Protein AF-A0A0Q4J7N7-F1 (afdb_monomer_lite)

Radius of gyration: 17.7 Å; chains: 1; bounding box: 53×29×52 Å

Structure (mmCIF, N/CA/C/O backbone):
data_AF-A0A0Q4J7N7-F1
#
_entry.id   AF-A0A0Q4J7N7-F1
#
loop_
_atom_site.group_PDB
_atom_site.id
_atom_site.type_symbol
_atom_site.label_atom_id
_atom_site.label_alt_id
_atom_site.label_comp_id
_atom_site.label_asym_id
_atom_site.label_entity_id
_atom_site.label_seq_id
_atom_site.pdbx_PDB_ins_code
_atom_site.Cartn_x
_atom_site.Cartn_y
_atom_site.Cartn_z
_atom_site.occupancy
_atom_site.B_iso_or_equiv
_atom_site.auth_seq_id
_atom_site.auth_comp_id
_atom_site.auth_asym_id
_atom_site.auth_atom_id
_atom_site.pdbx_PDB_model_num
ATOM 1 N N . MET A 1 1 ? -37.482 10.433 31.482 1.00 44.97 1 MET A N 1
ATOM 2 C CA . MET A 1 1 ? -36.311 9.533 31.452 1.00 44.97 1 MET A CA 1
ATOM 3 C C . MET A 1 1 ? -35.982 9.339 29.979 1.00 44.97 1 MET A C 1
ATOM 5 O O . MET A 1 1 ? -36.515 8.442 29.345 1.00 44.97 1 MET A O 1
ATOM 9 N N . GLU A 1 2 ? -35.277 10.309 29.395 1.00 40.34 2 GLU A N 1
ATOM 10 C CA . GLU A 1 2 ? -34.970 10.330 27.960 1.00 40.34 2 GLU A CA 1
ATOM 11 C C . GLU A 1 2 ? -33.850 9.339 27.658 1.00 40.34 2 GLU A C 1
ATOM 13 O O . GLU A 1 2 ? -32.736 9.438 28.175 1.00 40.34 2 GLU A O 1
ATOM 18 N N . THR A 1 3 ? -34.166 8.358 26.825 1.00 49.69 3 THR A N 1
ATOM 19 C CA . THR A 1 3 ? -33.212 7.414 26.260 1.00 49.69 3 THR A CA 1
ATOM 20 C C . THR A 1 3 ? -32.375 8.133 25.206 1.00 49.69 3 THR A C 1
ATOM 22 O O . THR A 1 3 ? -32.789 8.262 24.054 1.00 49.69 3 THR A O 1
ATOM 25 N N . ASN A 1 4 ? -31.187 8.591 25.607 1.00 47.09 4 ASN A N 1
ATOM 26 C CA . ASN A 1 4 ? -30.099 8.977 24.709 1.00 47.09 4 ASN A CA 1
ATOM 27 C C . ASN A 1 4 ? -29.611 7.737 23.938 1.00 47.09 4 ASN A C 1
ATOM 29 O O . ASN A 1 4 ? -28.590 7.132 24.265 1.00 47.09 4 ASN A O 1
ATOM 33 N N . HIS A 1 5 ? -30.374 7.328 22.926 1.00 47.22 5 HIS A N 1
ATOM 34 C CA . HIS A 1 5 ? -29.983 6.282 21.991 1.00 47.22 5 HIS A CA 1
ATOM 35 C C . HIS A 1 5 ? -28.900 6.819 21.046 1.00 47.22 5 HIS A C 1
ATOM 37 O O . HIS A 1 5 ? -29.176 7.429 20.018 1.00 47.22 5 HIS A O 1
ATOM 43 N N . THR A 1 6 ? -27.646 6.600 21.447 1.00 47.28 6 THR A N 1
ATOM 44 C CA . THR A 1 6 ? -26.614 5.976 20.600 1.00 47.28 6 THR A CA 1
ATOM 45 C C . THR A 1 6 ? -26.534 6.472 19.150 1.00 47.28 6 THR A C 1
ATOM 47 O O . THR A 1 6 ? -26.576 5.687 18.210 1.00 47.28 6 THR A O 1
ATOM 50 N N . ALA A 1 7 ? -26.338 7.776 18.963 1.00 44.09 7 ALA A N 1
ATOM 51 C CA . ALA A 1 7 ? -25.858 8.363 17.708 1.00 44.09 7 ALA A CA 1
ATOM 52 C C . ALA A 1 7 ? -24.316 8.331 17.620 1.00 44.09 7 ALA A C 1
ATOM 54 O O . ALA A 1 7 ? -23.691 9.270 17.126 1.00 44.09 7 ALA A O 1
ATOM 55 N N . ASN A 1 8 ? -23.687 7.285 18.167 1.00 46.53 8 ASN A N 1
ATOM 56 C CA . ASN A 1 8 ? -22.237 7.174 18.249 1.00 46.53 8 ASN A CA 1
ATOM 57 C C . ASN A 1 8 ? -21.732 6.043 17.343 1.00 46.53 8 ASN A C 1
ATOM 59 O O . ASN A 1 8 ? -22.206 4.915 17.406 1.00 46.53 8 ASN A O 1
ATOM 63 N N . ASP A 1 9 ? -20.719 6.395 16.552 1.00 44.91 9 ASP A N 1
ATOM 64 C CA . ASP A 1 9 ? -19.640 5.518 16.087 1.00 44.91 9 ASP A CA 1
ATOM 65 C C . ASP A 1 9 ? -19.667 4.891 14.685 1.00 44.91 9 ASP A C 1
ATOM 67 O O . ASP A 1 9 ? -18.827 4.048 14.387 1.00 44.91 9 ASP A O 1
ATOM 71 N N . THR A 1 10 ? -20.406 5.445 13.719 1.00 45.88 10 THR A N 1
ATOM 72 C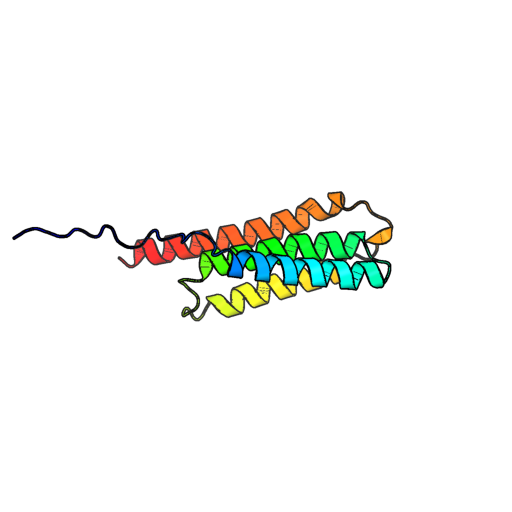 CA . THR A 1 10 ? -19.967 5.364 12.303 1.00 45.88 10 THR A CA 1
ATOM 73 C C . THR A 1 10 ? -19.038 6.528 11.952 1.00 45.88 10 THR A C 1
ATOM 75 O O . THR A 1 10 ? -19.216 7.220 10.948 1.00 45.88 10 THR A O 1
ATOM 78 N N . ARG A 1 11 ? -18.025 6.799 12.787 1.00 48.25 11 ARG A N 1
ATOM 79 C CA . ARG A 1 11 ? -16.960 7.752 12.444 1.00 48.25 11 ARG A CA 1
ATOM 80 C C . ARG A 1 11 ? -15.959 7.067 11.518 1.00 48.25 11 ARG A C 1
ATOM 82 O O . ARG A 1 11 ? -14.823 6.796 11.906 1.00 48.25 11 ARG A O 1
ATOM 89 N N . PHE A 1 12 ? -16.338 6.877 10.256 1.00 50.94 12 PHE A N 1
ATOM 90 C CA . PHE A 1 12 ? -15.359 6.857 9.167 1.00 50.94 12 PHE A CA 1
ATOM 91 C C . PHE A 1 12 ? -14.763 8.270 9.075 1.00 50.94 12 PHE A C 1
ATOM 93 O O . PHE A 1 12 ? -15.151 9.088 8.248 1.00 50.94 12 PHE A O 1
ATOM 100 N N . GLY A 1 13 ? -13.919 8.619 10.050 1.00 53.12 13 GLY A N 1
ATOM 101 C CA . GLY A 1 13 ? -13.433 9.976 10.246 1.00 53.12 13 GLY A CA 1
ATOM 102 C C . GLY A 1 13 ? -12.697 10.448 9.003 1.00 53.12 13 GLY A C 1
ATOM 103 O O . GLY A 1 13 ? -11.797 9.748 8.535 1.00 53.12 13 GLY A O 1
ATOM 104 N N . VAL A 1 14 ? -13.081 11.630 8.510 1.00 59.78 14 VAL A N 1
ATOM 105 C CA . VAL A 1 14 ? -12.432 12.349 7.407 1.00 59.78 14 VAL A CA 1
ATOM 106 C C . VAL A 1 14 ? -10.921 12.156 7.511 1.00 59.78 14 VAL A C 1
ATOM 108 O O . VAL A 1 14 ? -10.324 12.431 8.560 1.00 59.78 14 VAL A O 1
ATOM 111 N N . VAL A 1 15 ? -10.300 11.626 6.453 1.00 63.19 15 VAL A N 1
ATOM 112 C CA . VAL A 1 15 ? -8.849 11.429 6.421 1.00 63.19 15 VAL A CA 1
ATOM 113 C C . VAL A 1 15 ? -8.204 12.795 6.640 1.00 63.19 15 VAL A C 1
ATOM 115 O O . VAL A 1 15 ? -8.329 13.698 5.818 1.00 63.19 15 VAL A O 1
ATOM 118 N N . SER A 1 16 ? -7.555 12.972 7.794 1.00 80.06 16 SER A N 1
ATOM 119 C CA . SER A 1 16 ? -6.847 14.212 8.107 1.00 80.06 16 SER A CA 1
ATOM 120 C C . SER A 1 16 ? -5.828 14.493 7.006 1.00 80.06 16 SER A C 1
ATOM 122 O O . SER A 1 16 ? -5.119 13.578 6.584 1.00 80.06 16 SER A O 1
ATOM 124 N N . ARG A 1 17 ? -5.709 15.757 6.577 1.00 80.38 17 ARG A N 1
ATOM 125 C CA . ARG A 1 17 ? -4.744 16.180 5.543 1.00 80.38 17 ARG A CA 1
ATOM 126 C C . ARG A 1 17 ? -3.330 15.669 5.832 1.00 80.38 17 ARG A C 1
ATOM 128 O O . ARG A 1 17 ? -2.625 15.275 4.914 1.00 80.38 17 ARG A O 1
ATOM 135 N N . LYS A 1 18 ? -2.949 15.607 7.114 1.00 82.88 18 LYS A N 1
ATOM 136 C CA . LYS A 1 18 ? -1.655 15.067 7.556 1.00 82.88 18 LYS A CA 1
ATOM 137 C C . LYS A 1 18 ? -1.514 13.572 7.259 1.00 82.88 18 LYS A C 1
ATOM 139 O O . LYS A 1 18 ? -0.469 13.146 6.797 1.00 82.88 18 LYS A O 1
ATOM 144 N N . VAL A 1 19 ? -2.565 12.786 7.490 1.00 82.56 19 VAL A N 1
ATOM 145 C CA . VAL A 1 19 ? -2.565 11.338 7.221 1.00 82.56 19 VAL A CA 1
ATOM 146 C C . VAL A 1 19 ? -2.533 11.076 5.720 1.00 82.56 19 VAL A C 1
ATOM 148 O O . VAL A 1 19 ? -1.738 10.259 5.273 1.00 82.56 19 VAL A O 1
ATOM 151 N N . GLY A 1 20 ? -3.337 11.806 4.942 1.00 84.25 20 GLY A N 1
ATOM 152 C CA . GLY A 1 20 ? -3.297 11.720 3.481 1.00 84.25 20 GLY A CA 1
ATOM 153 C C . GLY A 1 20 ? -1.915 12.071 2.923 1.00 84.25 20 GLY A C 1
ATOM 154 O O . GLY A 1 20 ? -1.403 11.349 2.075 1.00 84.25 20 GLY A O 1
ATOM 155 N N . ALA A 1 21 ? -1.276 13.117 3.460 1.00 88.31 21 ALA A N 1
ATOM 156 C CA . ALA A 1 21 ? 0.083 13.496 3.081 1.00 88.31 21 ALA A CA 1
ATOM 157 C C . ALA A 1 21 ? 1.108 12.405 3.418 1.00 88.31 21 ALA A C 1
ATOM 159 O O . ALA A 1 21 ? 1.935 12.088 2.574 1.00 88.31 21 ALA A O 1
ATOM 160 N N . VAL A 1 22 ? 1.038 11.795 4.607 1.00 90.44 22 VAL A N 1
ATOM 161 C CA . VAL A 1 22 ? 1.937 10.688 4.977 1.00 90.44 22 VAL A CA 1
ATOM 162 C C . VAL A 1 22 ? 1.751 9.504 4.031 1.00 90.44 22 VAL A C 1
ATOM 164 O O . VAL A 1 22 ? 2.726 9.037 3.459 1.00 90.44 22 VAL A O 1
ATOM 167 N N . ILE A 1 23 ? 0.510 9.070 3.799 1.00 90.06 23 ILE A N 1
ATOM 168 C CA . ILE A 1 23 ? 0.205 7.948 2.899 1.00 90.06 23 ILE A CA 1
ATOM 169 C C . ILE A 1 23 ? 0.712 8.228 1.474 1.00 90.06 23 ILE A C 1
ATOM 171 O O . ILE A 1 23 ? 1.346 7.367 0.859 1.00 90.06 23 ILE A O 1
ATOM 175 N N . GLY A 1 24 ? 0.471 9.440 0.965 1.00 87.62 24 GLY A N 1
ATOM 176 C CA . GLY A 1 24 ? 0.931 9.866 -0.355 1.00 87.62 24 GLY A CA 1
ATOM 177 C C . GLY A 1 24 ? 2.455 9.927 -0.458 1.00 87.62 24 GLY A C 1
ATOM 178 O O . GLY A 1 24 ? 3.015 9.405 -1.415 1.00 87.62 24 GLY A O 1
ATOM 179 N N . LEU A 1 25 ? 3.134 10.497 0.542 1.00 92.38 25 LEU A N 1
ATOM 180 C CA . LEU A 1 25 ? 4.597 10.576 0.578 1.00 92.38 25 LEU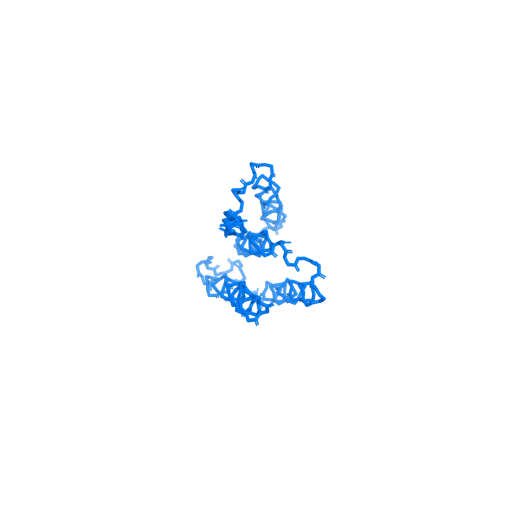 A CA 1
ATOM 181 C C . LEU A 1 25 ? 5.240 9.192 0.677 1.00 92.38 25 LEU A C 1
ATOM 183 O O . LEU A 1 25 ? 6.212 8.934 -0.023 1.00 92.38 25 LEU A O 1
ATOM 187 N N . THR A 1 26 ? 4.699 8.287 1.496 1.00 90.56 26 THR A N 1
ATOM 188 C CA . THR A 1 26 ? 5.219 6.918 1.609 1.00 90.56 26 THR A CA 1
ATOM 189 C C . THR A 1 26 ? 5.053 6.154 0.297 1.00 90.56 26 THR A C 1
ATOM 191 O O . THR A 1 26 ? 6.009 5.549 -0.179 1.00 90.56 26 THR A O 1
ATOM 194 N N . SER A 1 27 ? 3.874 6.232 -0.327 1.00 89.31 27 SER A N 1
ATOM 195 C CA . SER A 1 27 ? 3.616 5.561 -1.610 1.00 89.31 27 SER A CA 1
ATOM 196 C C . SER A 1 27 ? 4.471 6.157 -2.735 1.00 89.31 27 SER A C 1
ATOM 198 O O . SER A 1 27 ? 5.078 5.425 -3.514 1.00 89.31 27 SER A O 1
ATOM 200 N N . GLY A 1 28 ? 4.596 7.487 -2.777 1.00 88.06 28 GLY A N 1
ATOM 201 C CA . GLY A 1 28 ? 5.442 8.195 -3.738 1.00 88.06 28 GLY A CA 1
ATOM 202 C C . GLY A 1 28 ? 6.935 7.911 -3.560 1.00 88.06 28 GLY A C 1
ATOM 203 O O . GLY A 1 28 ? 7.648 7.781 -4.550 1.00 88.06 28 GLY A O 1
ATOM 204 N N . ALA A 1 29 ? 7.415 7.753 -2.323 1.00 91.62 29 ALA A N 1
ATOM 205 C CA . ALA A 1 29 ? 8.802 7.376 -2.054 1.00 91.62 29 ALA A CA 1
ATOM 206 C C . ALA A 1 29 ? 9.125 5.969 -2.576 1.00 91.62 29 ALA A C 1
ATOM 208 O O . ALA A 1 29 ? 10.203 5.759 -3.127 1.00 91.62 29 ALA A O 1
ATOM 209 N N . VAL A 1 30 ? 8.185 5.023 -2.454 1.00 88.50 30 VAL A N 1
ATOM 210 C CA . VAL A 1 30 ? 8.338 3.679 -3.032 1.00 88.50 30 VAL A CA 1
ATOM 211 C C . VAL A 1 30 ? 8.381 3.744 -4.554 1.00 88.50 30 VAL A C 1
ATOM 213 O O . VAL A 1 30 ? 9.298 3.181 -5.144 1.00 88.50 30 VAL A O 1
ATOM 216 N N . PHE A 1 31 ? 7.467 4.485 -5.189 1.00 88.56 31 PHE A N 1
ATOM 217 C CA . PHE A 1 31 ? 7.527 4.712 -6.637 1.00 88.56 31 PHE A CA 1
ATOM 218 C C . PHE A 1 31 ? 8.895 5.264 -7.061 1.00 88.56 31 PHE A C 1
ATOM 220 O O . PHE A 1 31 ? 9.536 4.709 -7.950 1.00 88.56 31 PHE A O 1
ATOM 227 N N . LEU A 1 32 ? 9.363 6.319 -6.386 1.00 90.88 32 LEU A N 1
ATOM 228 C CA . LEU A 1 32 ? 10.623 6.977 -6.715 1.00 90.88 32 LEU A CA 1
ATOM 229 C C . LEU A 1 32 ? 11.825 6.036 -6.556 1.00 90.88 32 LEU A C 1
ATOM 231 O O . LEU A 1 32 ? 12.715 6.053 -7.399 1.00 90.88 32 LEU A O 1
ATOM 235 N N . ALA A 1 33 ? 11.849 5.198 -5.517 1.00 87.75 33 ALA A N 1
ATOM 236 C CA . ALA A 1 33 ? 12.928 4.232 -5.304 1.00 87.75 33 ALA A CA 1
ATOM 237 C C . ALA A 1 33 ? 13.058 3.238 -6.470 1.00 87.75 33 ALA A C 1
ATOM 239 O O . ALA A 1 33 ? 14.168 2.952 -6.914 1.00 87.75 33 ALA A O 1
ATOM 240 N N . PHE A 1 34 ? 11.931 2.750 -6.991 1.00 87.50 34 PHE A N 1
ATOM 241 C CA . PHE A 1 34 ? 11.910 1.863 -8.155 1.00 87.50 34 PHE A CA 1
ATOM 242 C C . PHE A 1 34 ? 12.232 2.605 -9.455 1.00 87.50 34 PHE A C 1
ATOM 244 O O . PHE A 1 34 ? 13.016 2.101 -10.255 1.00 87.50 34 PHE A O 1
ATOM 251 N N . ALA A 1 35 ? 11.692 3.812 -9.645 1.00 86.81 35 ALA A N 1
ATOM 252 C CA . ALA A 1 35 ? 11.973 4.636 -10.820 1.00 86.81 35 ALA A CA 1
ATOM 253 C C . ALA A 1 35 ? 13.471 4.973 -10.938 1.00 86.81 35 ALA A C 1
ATOM 255 O O . ALA A 1 35 ? 14.054 4.845 -12.010 1.00 86.81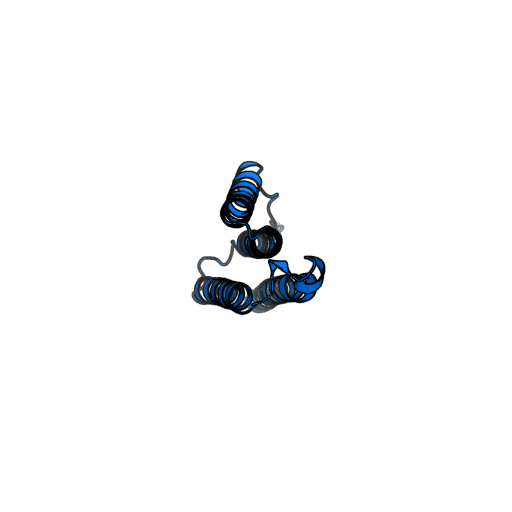 35 ALA A O 1
ATOM 256 N N . LEU A 1 36 ? 14.132 5.312 -9.823 1.00 90.81 36 LEU A N 1
ATOM 257 C CA . LEU A 1 36 ? 15.581 5.556 -9.786 1.00 90.81 36 LEU A CA 1
ATOM 258 C C . LEU A 1 36 ? 16.419 4.307 -10.102 1.00 90.81 36 LEU A C 1
ATOM 260 O O . LEU A 1 36 ? 17.579 4.436 -10.484 1.00 90.81 36 LEU A O 1
ATOM 264 N N . ALA A 1 37 ? 15.846 3.114 -9.946 1.00 86.81 37 ALA A N 1
ATOM 265 C CA . ALA A 1 37 ? 16.479 1.847 -10.287 1.00 86.81 37 ALA A CA 1
ATOM 266 C C . ALA A 1 37 ? 16.162 1.371 -11.722 1.00 86.81 37 ALA A C 1
ATOM 268 O O . ALA A 1 37 ? 16.629 0.301 -12.100 1.00 86.81 37 ALA A O 1
ATOM 269 N N . GLY A 1 38 ? 15.397 2.144 -12.507 1.00 84.75 38 GLY A N 1
ATOM 270 C CA . GLY A 1 38 ? 14.970 1.810 -13.877 1.00 84.75 38 GLY A CA 1
ATOM 271 C C . GLY A 1 38 ? 13.586 1.155 -13.970 1.00 84.75 38 GLY A C 1
ATOM 272 O O . GLY A 1 38 ? 12.921 1.256 -14.996 1.00 84.75 38 GLY A O 1
ATOM 273 N N . TYR A 1 39 ? 13.083 0.604 -12.864 1.00 83.56 39 TYR A N 1
ATOM 274 C CA . TYR A 1 39 ? 11.881 -0.229 -12.820 1.00 83.56 39 TYR A CA 1
ATOM 275 C C . TYR A 1 39 ? 10.578 0.581 -12.649 1.00 83.56 39 TYR A C 1
ATOM 277 O O . TYR A 1 39 ? 9.807 0.351 -11.711 1.00 83.56 39 TYR A O 1
ATOM 285 N N . GLU A 1 40 ? 10.290 1.539 -13.535 1.00 83.56 40 GLU A N 1
ATOM 286 C CA . GLU A 1 40 ? 9.146 2.467 -13.391 1.00 83.56 40 GLU A CA 1
ATOM 287 C C . GLU A 1 40 ? 7.771 1.777 -13.321 1.00 83.56 40 GLU A C 1
ATOM 289 O O . GLU A 1 40 ? 6.927 2.123 -12.483 1.00 83.56 40 GLU A O 1
ATOM 294 N N . SER A 1 41 ? 7.536 0.768 -14.165 1.00 80.31 41 SER A N 1
ATOM 295 C CA . SER A 1 41 ? 6.288 -0.009 -14.163 1.00 80.31 41 SER A CA 1
ATOM 296 C C . SER A 1 41 ? 6.082 -0.742 -12.833 1.00 80.31 41 SER A C 1
ATOM 298 O O . SER A 1 41 ? 4.966 -0.784 -12.307 1.00 80.31 41 SER A O 1
ATOM 300 N N . ALA A 1 42 ? 7.168 -1.252 -12.242 1.00 80.50 42 ALA A N 1
ATOM 301 C CA . ALA A 1 42 ? 7.142 -1.965 -10.965 1.00 80.50 42 ALA A CA 1
ATOM 302 C C . ALA A 1 42 ? 6.894 -1.004 -9.821 1.00 80.50 42 ALA A C 1
ATOM 304 O O . ALA A 1 42 ? 6.036 -1.263 -8.977 1.00 80.50 42 ALA A O 1
ATOM 305 N N . GLY A 1 43 ? 7.574 0.141 -9.852 1.00 83.44 43 GLY A N 1
ATOM 306 C CA . GLY A 1 43 ? 7.353 1.224 -8.909 1.00 83.44 43 GLY A CA 1
ATOM 307 C C . GLY A 1 43 ? 5.907 1.690 -8.908 1.00 83.44 43 GLY A C 1
ATOM 308 O O . GLY A 1 43 ? 5.333 1.888 -7.840 1.00 83.44 43 GLY A O 1
ATOM 309 N N . SER A 1 44 ? 5.297 1.825 -10.087 1.00 84.25 44 SER A N 1
ATOM 310 C CA . SER A 1 44 ? 3.902 2.260 -10.220 1.00 84.25 44 SER A CA 1
ATOM 311 C C . SER A 1 44 ? 2.938 1.257 -9.588 1.00 84.25 44 SER A C 1
ATOM 313 O O . SER A 1 44 ? 2.064 1.642 -8.810 1.00 84.25 44 SER A O 1
ATOM 315 N N . CYS A 1 45 ? 3.122 -0.035 -9.877 1.00 82.38 45 CYS A N 1
ATOM 316 C CA . CYS A 1 45 ? 2.310 -1.104 -9.298 1.00 82.38 45 CYS A CA 1
ATOM 317 C C . CYS A 1 45 ? 2.482 -1.191 -7.773 1.00 82.38 45 CYS A C 1
ATOM 319 O O . CYS A 1 45 ? 1.493 -1.203 -7.034 1.00 82.38 45 CYS A O 1
ATOM 321 N N . ALA A 1 46 ? 3.729 -1.199 -7.296 1.00 84.06 46 ALA A N 1
ATOM 322 C CA . ALA A 1 46 ? 4.052 -1.262 -5.875 1.00 84.06 46 ALA A CA 1
ATOM 323 C C . ALA A 1 46 ? 3.479 -0.057 -5.114 1.00 84.06 46 ALA A C 1
ATOM 325 O O . ALA A 1 46 ? 2.859 -0.217 -4.064 1.00 84.06 46 ALA A O 1
ATOM 326 N N . ALA A 1 47 ? 3.615 1.152 -5.662 1.00 88.06 47 ALA A N 1
ATOM 327 C CA . ALA A 1 47 ? 3.079 2.361 -5.048 1.00 88.06 47 ALA A CA 1
ATOM 328 C C . ALA A 1 47 ? 1.546 2.390 -5.031 1.00 88.06 47 ALA A C 1
ATOM 330 O O . ALA A 1 47 ? 0.960 2.759 -4.012 1.00 88.06 47 ALA A O 1
ATOM 331 N N . ALA A 1 48 ? 0.886 1.994 -6.126 1.00 84.69 48 ALA A N 1
ATOM 332 C CA . ALA A 1 48 ? -0.573 1.963 -6.202 1.00 84.69 48 ALA A CA 1
ATOM 333 C C . ALA A 1 48 ? -1.175 0.957 -5.214 1.00 84.69 48 ALA A C 1
ATOM 335 O O . ALA A 1 48 ? -2.136 1.277 -4.514 1.00 84.69 48 ALA A O 1
ATOM 336 N N . SER A 1 49 ? -0.596 -0.238 -5.111 1.00 82.69 49 SER A N 1
ATOM 337 C CA . SER A 1 49 ? -1.054 -1.216 -4.127 1.00 82.69 49 SER A CA 1
ATOM 338 C C . SER A 1 49 ? -0.751 -0.771 -2.694 1.00 82.69 49 SER A C 1
ATOM 340 O O . SER A 1 49 ? -1.650 -0.787 -1.850 1.00 82.69 49 SER A O 1
ATOM 342 N N . LEU A 1 50 ? 0.462 -0.281 -2.411 1.00 85.69 50 LEU A N 1
ATOM 343 C CA . LEU A 1 50 ? 0.803 0.229 -1.082 1.00 85.69 50 LEU A CA 1
ATOM 344 C C . LEU A 1 50 ? -0.169 1.329 -0.638 1.00 85.69 50 LEU A C 1
ATOM 346 O O . LEU A 1 50 ? -0.608 1.340 0.513 1.00 85.69 50 LEU A O 1
ATOM 350 N N . LEU A 1 51 ? -0.564 2.211 -1.559 1.00 88.38 51 LEU A N 1
ATOM 351 C CA . LEU A 1 51 ? -1.580 3.228 -1.314 1.00 88.38 51 LEU A CA 1
ATOM 352 C C . LEU A 1 51 ? -2.911 2.601 -0.867 1.00 88.38 51 LEU A C 1
ATOM 354 O O . LEU A 1 51 ? -3.485 3.035 0.135 1.00 88.38 51 LEU A O 1
ATOM 358 N N . VAL A 1 52 ? -3.386 1.567 -1.569 1.00 85.25 52 VAL A N 1
ATOM 359 C CA . VAL A 1 52 ? -4.621 0.837 -1.232 1.00 85.25 52 VAL A CA 1
ATOM 360 C C . VAL A 1 52 ? -4.514 0.167 0.138 1.00 85.25 52 VAL A C 1
ATOM 362 O O . VAL A 1 52 ? -5.427 0.308 0.955 1.00 85.25 52 VAL A O 1
ATOM 365 N N . VAL A 1 53 ? -3.396 -0.501 0.431 1.00 84.88 53 VAL A N 1
ATOM 366 C CA . VAL A 1 53 ? -3.166 -1.165 1.723 1.00 84.88 53 VAL A CA 1
ATOM 367 C C . VAL A 1 53 ? -3.163 -0.149 2.865 1.00 84.88 53 VAL A C 1
ATOM 369 O O . VAL A 1 53 ? -3.849 -0.350 3.869 1.00 84.88 53 VAL A O 1
ATOM 372 N N . LEU A 1 54 ? -2.453 0.973 2.716 1.00 87.56 54 LEU A N 1
ATOM 373 C CA . LEU A 1 54 ? -2.391 2.027 3.733 1.00 87.56 54 LEU A CA 1
ATOM 374 C C . LEU A 1 54 ? -3.752 2.699 3.957 1.00 87.56 54 LEU A C 1
ATOM 376 O O . LEU A 1 54 ? -4.129 2.970 5.103 1.00 87.56 54 LEU A O 1
ATOM 380 N N . LEU A 1 55 ? -4.515 2.941 2.889 1.00 85.50 55 LEU A N 1
ATOM 381 C CA . LEU A 1 55 ? -5.883 3.453 2.992 1.00 85.50 55 LEU A CA 1
ATOM 382 C C . LEU A 1 55 ? -6.796 2.451 3.708 1.00 85.50 55 LEU A C 1
ATOM 384 O O . LEU A 1 55 ? -7.511 2.834 4.637 1.00 85.50 55 LEU A O 1
ATOM 388 N N . GLY A 1 56 ? -6.712 1.171 3.349 1.00 82.69 56 GLY A N 1
ATOM 389 C CA . GLY A 1 56 ? -7.425 0.080 4.010 1.00 82.69 56 GLY A CA 1
ATOM 390 C C . GLY A 1 56 ? -7.110 -0.029 5.498 1.00 82.69 56 GLY A C 1
ATOM 391 O O . GLY A 1 56 ? -8.014 -0.120 6.336 1.00 82.69 56 GLY A O 1
ATOM 392 N N . MET A 1 57 ? -5.825 0.060 5.843 1.00 84.62 57 MET A N 1
ATOM 393 C CA . MET A 1 57 ? -5.339 0.079 7.223 1.00 84.62 57 MET A CA 1
ATOM 394 C C . MET A 1 57 ? -5.903 1.265 7.986 1.00 84.62 57 MET A C 1
ATOM 396 O O . MET A 1 57 ? -6.361 1.122 9.121 1.00 84.62 57 MET A O 1
ATOM 400 N N . ARG A 1 58 ? -5.927 2.440 7.355 1.00 85.25 58 ARG A N 1
ATOM 401 C CA . ARG A 1 58 ? -6.474 3.644 7.968 1.00 85.25 58 ARG A CA 1
ATOM 402 C C . ARG A 1 58 ? -7.984 3.553 8.180 1.00 85.25 58 ARG A C 1
ATOM 404 O O . ARG A 1 58 ? -8.455 4.032 9.216 1.00 85.25 58 ARG A O 1
ATOM 411 N N . MET A 1 59 ? -8.733 2.974 7.244 1.00 81.81 59 MET A N 1
ATOM 412 C CA . MET A 1 59 ? -10.176 2.737 7.395 1.00 81.81 59 MET A CA 1
ATOM 413 C C . MET A 1 59 ? -10.461 1.738 8.522 1.00 81.81 59 MET A C 1
ATOM 415 O O . MET A 1 59 ? -11.381 1.945 9.309 1.00 81.81 59 MET A O 1
ATOM 419 N N . SER A 1 60 ? -9.610 0.721 8.656 1.00 80.44 60 SER A N 1
ATOM 420 C CA . SER A 1 60 ? -9.730 -0.340 9.665 1.00 80.44 60 SER A CA 1
ATOM 421 C C . SER A 1 60 ? -9.068 0.007 11.008 1.00 80.44 60 SER A C 1
ATOM 423 O O . SER A 1 60 ? -9.135 -0.766 11.959 1.00 80.44 60 SER A O 1
ATOM 425 N N . TRP A 1 61 ? -8.449 1.186 11.130 1.00 84.12 61 TRP A N 1
ATOM 426 C CA . TRP A 1 61 ? -7.665 1.611 12.299 1.00 84.12 61 TRP A CA 1
ATOM 427 C C . TRP A 1 61 ? -8.379 1.557 13.664 1.00 84.12 61 TRP A C 1
ATOM 429 O O . TRP A 1 61 ? -7.700 1.355 14.682 1.00 84.12 61 TRP A O 1
ATOM 439 N N . PRO A 1 62 ? -9.714 1.734 13.764 1.00 82.31 62 PRO A N 1
ATOM 440 C CA . PRO A 1 62 ? -10.422 1.501 15.020 1.00 82.31 62 PRO A CA 1
ATOM 441 C C . PRO A 1 62 ? -10.156 0.105 15.602 1.00 82.3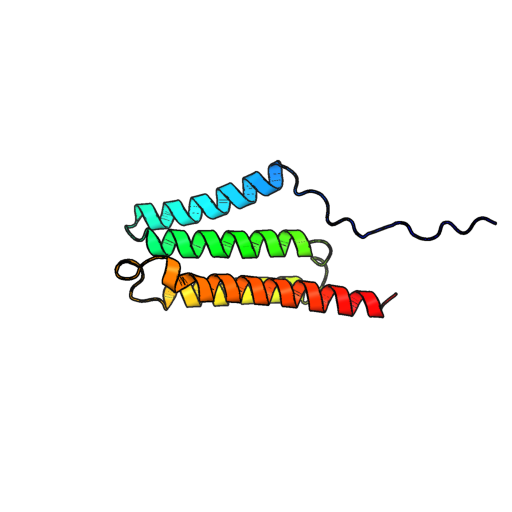1 62 PRO A C 1
ATOM 443 O O . PRO A 1 62 ? -10.012 -0.014 16.814 1.00 82.31 62 PRO A O 1
ATOM 446 N N . MET A 1 63 ? -9.959 -0.908 14.753 1.00 78.31 63 MET A N 1
ATOM 447 C CA . MET A 1 63 ? -9.762 -2.317 15.125 1.00 78.31 63 MET A CA 1
ATOM 448 C C . MET A 1 63 ? -8.301 -2.681 15.421 1.00 78.31 63 MET A C 1
ATOM 450 O O . MET A 1 63 ? -7.988 -3.842 15.648 1.00 78.31 63 MET A O 1
ATOM 454 N N . ARG A 1 64 ? -7.380 -1.710 15.466 1.00 86.12 64 ARG A N 1
ATOM 455 C CA . ARG A 1 64 ? -5.939 -1.966 15.680 1.00 86.12 64 ARG A CA 1
ATOM 456 C C . ARG A 1 64 ? -5.577 -2.694 16.982 1.00 86.12 64 ARG A C 1
ATOM 458 O O . ARG A 1 64 ? -4.437 -3.118 17.146 1.00 86.12 64 ARG A O 1
ATOM 465 N N . HIS A 1 65 ? -6.503 -2.736 17.937 1.00 83.62 65 HIS A N 1
ATOM 466 C CA . HIS A 1 65 ? -6.336 -3.399 19.230 1.00 83.62 65 HIS A CA 1
ATOM 467 C C . HIS A 1 65 ? -6.650 -4.899 19.164 1.00 83.62 65 HIS A C 1
ATOM 469 O O . HIS A 1 65 ? -6.307 -5.642 20.081 1.00 83.62 65 HIS A O 1
ATOM 475 N N . GLU A 1 66 ? -7.263 -5.351 18.073 1.00 81.56 66 GLU A N 1
ATOM 476 C CA . GLU A 1 66 ? -7.587 -6.748 17.857 1.00 81.56 66 GLU A CA 1
ATOM 477 C C . GLU A 1 66 ? -6.344 -7.573 17.527 1.00 81.56 66 GLU A C 1
ATOM 479 O O . GLU A 1 66 ? -5.499 -7.181 16.717 1.00 81.56 66 GLU A O 1
ATOM 484 N N . ARG A 1 67 ? -6.260 -8.776 18.105 1.00 85.06 67 ARG A N 1
ATOM 485 C CA . ARG A 1 67 ? -5.112 -9.679 17.906 1.00 85.06 67 ARG A CA 1
ATOM 486 C C . ARG A 1 67 ? -4.943 -10.117 16.449 1.00 85.06 67 ARG A C 1
ATOM 488 O O . ARG A 1 67 ? -3.830 -10.427 16.041 1.00 85.06 67 ARG A O 1
ATOM 495 N N . TRP A 1 68 ? -6.027 -10.137 15.671 1.00 80.31 68 TRP A N 1
ATOM 496 C CA . TRP A 1 68 ? -6.023 -10.525 14.258 1.00 80.31 68 TRP A CA 1
ATOM 497 C C . TRP A 1 68 ? -5.696 -9.367 13.304 1.00 80.31 68 TRP A C 1
ATOM 499 O O . TRP A 1 68 ? -5.357 -9.623 12.152 1.00 80.31 68 TRP A O 1
ATOM 509 N N . PHE A 1 69 ? -5.735 -8.110 13.761 1.00 83.06 69 PHE A N 1
ATOM 510 C CA . PHE A 1 69 ? -5.530 -6.941 12.900 1.00 83.06 69 PHE A CA 1
ATOM 511 C C . PHE A 1 69 ? -4.123 -6.910 12.287 1.00 83.06 69 PHE A C 1
ATOM 513 O O . PHE A 1 69 ? -3.962 -6.834 11.070 1.00 83.06 69 PHE A O 1
ATOM 520 N N . TRP A 1 70 ? -3.092 -7.004 13.131 1.00 85.19 70 TRP A N 1
ATOM 521 C CA . TRP A 1 70 ? -1.697 -6.909 12.695 1.00 85.19 70 TRP A CA 1
ATOM 522 C C . TRP A 1 70 ? -1.234 -8.095 11.843 1.00 85.19 70 TRP A C 1
ATOM 524 O O . TRP A 1 70 ? -0.649 -7.841 10.790 1.00 85.19 70 TRP A O 1
ATOM 534 N N . PRO A 1 71 ? -1.510 -9.365 12.217 1.00 85.69 71 PRO A N 1
ATOM 535 C CA . PRO A 1 71 ? -1.159 -10.509 11.377 1.00 85.69 71 PRO A CA 1
ATOM 536 C C . PRO A 1 71 ? -1.786 -10.433 9.989 1.00 85.69 71 PRO A C 1
ATOM 538 O O . PRO A 1 71 ? -1.157 -10.817 9.009 1.00 85.69 71 PRO A O 1
ATOM 541 N N . LEU A 1 72 ? -3.006 -9.903 9.893 1.00 81.69 72 LEU A N 1
ATOM 542 C CA . LEU A 1 72 ? -3.694 -9.791 8.622 1.00 81.69 72 LEU A CA 1
ATOM 543 C C . LEU A 1 72 ? -3.023 -8.758 7.711 1.00 81.69 72 LEU A C 1
ATOM 545 O O . LEU A 1 72 ? -2.702 -9.077 6.569 1.00 81.69 72 LEU A O 1
ATOM 549 N N . PHE A 1 73 ? -2.768 -7.545 8.210 1.00 80.25 73 PHE A N 1
ATOM 550 C CA . PHE A 1 73 ? -2.072 -6.519 7.424 1.00 80.25 73 PHE A CA 1
ATOM 551 C C . PHE A 1 73 ? -0.649 -6.938 7.052 1.00 80.25 73 PHE A C 1
ATOM 553 O O . PHE A 1 73 ? -0.216 -6.685 5.930 1.00 80.25 73 PHE A O 1
ATOM 560 N N . ALA A 1 74 ? 0.055 -7.625 7.955 1.00 83.56 74 ALA A N 1
ATOM 561 C CA . ALA A 1 74 ? 1.352 -8.216 7.650 1.00 83.56 74 ALA A CA 1
ATOM 562 C C . ALA A 1 74 ? 1.240 -9.266 6.533 1.00 83.56 74 ALA A C 1
ATOM 564 O O . ALA A 1 74 ? 2.040 -9.249 5.604 1.00 83.56 74 ALA A O 1
ATOM 565 N N . GLY A 1 75 ? 0.222 -10.131 6.577 1.00 83.31 75 GLY A N 1
ATOM 566 C CA . GLY A 1 75 ? -0.045 -11.121 5.534 1.00 83.31 75 GLY A CA 1
ATOM 567 C C . GLY A 1 75 ? -0.304 -10.490 4.166 1.00 83.31 75 GLY A C 1
ATOM 568 O O . GLY A 1 75 ? 0.297 -10.916 3.183 1.00 83.31 75 GLY A O 1
ATOM 569 N N . VAL A 1 76 ? -1.127 -9.438 4.106 1.00 82.00 76 VAL A N 1
ATOM 570 C CA . VAL A 1 76 ? -1.376 -8.678 2.866 1.00 82.00 76 VAL A CA 1
ATOM 571 C C . VAL A 1 76 ? -0.089 -8.038 2.349 1.00 82.00 76 VAL A C 1
ATOM 573 O O . VAL A 1 76 ? 0.230 -8.174 1.173 1.00 82.00 76 VAL A O 1
ATOM 576 N N . ALA A 1 77 ? 0.691 -7.399 3.223 1.00 80.06 77 ALA A N 1
ATOM 577 C CA . ALA A 1 77 ? 1.954 -6.775 2.836 1.00 80.06 77 ALA A CA 1
ATOM 578 C C . ALA A 1 77 ? 2.980 -7.797 2.309 1.00 80.06 77 ALA A C 1
ATOM 580 O O . ALA A 1 77 ? 3.670 -7.523 1.329 1.00 80.06 77 ALA A O 1
ATOM 581 N N . VAL A 1 78 ? 3.065 -8.981 2.924 1.00 82.75 78 VAL A N 1
ATOM 582 C CA . VAL A 1 78 ? 3.944 -10.070 2.469 1.00 82.75 78 VAL A CA 1
ATOM 583 C C . VAL A 1 78 ? 3.471 -10.639 1.135 1.00 82.75 78 VAL A C 1
ATOM 585 O O . VAL A 1 78 ? 4.292 -10.835 0.242 1.00 82.75 78 VAL A O 1
ATOM 588 N N . LEU A 1 79 ? 2.165 -10.876 0.975 1.00 80.81 79 LEU A N 1
ATOM 589 C CA . LEU A 1 79 ? 1.595 -11.360 -0.283 1.00 80.81 79 LEU A CA 1
ATOM 590 C C . LEU A 1 79 ? 1.862 -10.368 -1.419 1.00 80.81 79 LEU A C 1
ATOM 592 O O . LEU A 1 79 ? 2.274 -10.774 -2.504 1.00 80.81 79 LEU A O 1
ATOM 596 N N . HIS A 1 80 ? 1.706 -9.075 -1.138 1.00 78.88 80 HIS A N 1
ATOM 597 C CA . HIS A 1 80 ? 2.026 -8.007 -2.071 1.00 78.88 80 HIS A CA 1
ATOM 598 C C . HIS A 1 80 ? 3.513 -8.003 -2.446 1.00 78.88 80 HIS A C 1
ATOM 600 O O . HIS A 1 80 ? 3.853 -8.035 -3.627 1.00 78.88 80 HIS A O 1
ATOM 606 N N . ALA A 1 81 ? 4.411 -8.029 -1.456 1.00 76.38 81 ALA A N 1
ATOM 607 C CA . ALA A 1 81 ? 5.851 -8.075 -1.704 1.00 76.38 81 ALA A CA 1
ATOM 608 C C . ALA A 1 81 ? 6.241 -9.300 -2.547 1.00 76.38 81 ALA A C 1
ATOM 610 O O . ALA A 1 81 ? 7.034 -9.184 -3.479 1.00 76.38 81 ALA A O 1
ATOM 611 N N . PHE A 1 82 ? 5.644 -10.461 -2.267 1.00 79.38 82 PHE A N 1
ATOM 612 C CA . PHE A 1 82 ? 5.855 -11.670 -3.055 1.00 79.38 82 PHE A CA 1
ATOM 613 C C . PHE A 1 82 ? 5.356 -11.512 -4.496 1.00 79.38 82 PHE A C 1
ATOM 615 O O . PHE A 1 82 ? 6.076 -11.883 -5.418 1.00 79.38 82 PHE A O 1
ATOM 622 N N . ALA A 1 83 ? 4.174 -10.922 -4.708 1.00 74.62 83 ALA A N 1
ATOM 623 C CA . ALA A 1 83 ? 3.639 -10.656 -6.044 1.00 74.62 83 ALA A CA 1
ATOM 624 C C . ALA A 1 83 ? 4.528 -9.693 -6.851 1.00 74.62 83 ALA A C 1
ATOM 626 O O . ALA A 1 83 ? 4.752 -9.926 -8.036 1.00 74.62 83 ALA A O 1
ATOM 627 N N . VAL A 1 84 ? 5.078 -8.658 -6.206 1.00 72.00 84 VAL A N 1
ATOM 628 C CA . VAL A 1 84 ? 6.017 -7.716 -6.839 1.00 72.00 84 VAL A CA 1
ATOM 629 C C . VAL A 1 84 ? 7.335 -8.403 -7.204 1.00 72.00 84 VAL A C 1
ATOM 631 O O . VAL A 1 84 ? 7.841 -8.192 -8.300 1.00 72.00 84 VAL A O 1
ATOM 634 N N . ILE A 1 85 ? 7.888 -9.250 -6.328 1.00 73.38 85 ILE A N 1
ATOM 635 C CA . ILE A 1 85 ? 9.146 -9.972 -6.598 1.00 73.38 85 ILE A CA 1
ATOM 636 C C . ILE A 1 85 ? 8.966 -11.025 -7.702 1.00 73.38 85 ILE A C 1
ATOM 638 O O . ILE A 1 85 ? 9.862 -11.227 -8.516 1.00 73.38 85 ILE A O 1
ATOM 642 N N . GLN A 1 86 ? 7.815 -11.700 -7.729 1.00 72.44 86 GLN A N 1
ATOM 643 C CA . GLN A 1 86 ? 7.515 -12.795 -8.657 1.00 72.44 86 GLN A CA 1
ATOM 644 C C . GLN A 1 86 ? 6.903 -12.340 -9.980 1.00 72.44 86 GLN A C 1
ATOM 646 O O . GLN A 1 86 ? 6.424 -13.177 -10.743 1.00 72.44 86 GLN A O 1
ATOM 651 N N . ALA A 1 87 ? 6.898 -11.043 -10.272 1.00 66.69 87 ALA A N 1
ATOM 652 C CA . ALA A 1 87 ? 6.600 -10.544 -11.603 1.00 66.69 87 ALA A CA 1
ATOM 653 C C . ALA A 1 87 ? 7.944 -10.333 -12.337 1.00 66.69 87 ALA A C 1
ATOM 655 O O . ALA A 1 87 ? 8.561 -9.280 -12.220 1.00 66.69 87 ALA A O 1
ATOM 656 N N . PRO A 1 88 ? 8.464 -11.344 -13.062 1.00 55.25 88 PRO A N 1
ATOM 657 C CA . PRO A 1 88 ? 9.800 -11.300 -13.663 1.00 55.25 88 PRO A CA 1
ATOM 658 C C . PRO A 1 88 ? 9.919 -10.379 -14.890 1.00 55.25 88 PRO A C 1
ATOM 660 O O . PRO A 1 88 ? 11.020 -10.178 -15.385 1.00 55.25 88 PRO A O 1
ATOM 663 N N . GLU A 1 89 ? 8.819 -9.810 -15.393 1.00 62.47 89 GLU A N 1
ATOM 664 C CA . GLU A 1 89 ? 8.789 -9.042 -16.651 1.00 62.47 89 GLU A CA 1
ATOM 665 C C . GLU A 1 89 ? 8.260 -7.611 -16.476 1.00 62.47 89 GLU A C 1
ATOM 667 O O . GLU A 1 89 ? 7.631 -7.061 -17.382 1.00 62.47 89 GLU A O 1
ATOM 672 N N . ILE A 1 90 ? 8.477 -6.984 -15.314 1.00 57.84 90 ILE A N 1
ATOM 673 C CA . ILE A 1 90 ? 7.773 -5.730 -15.024 1.00 57.84 90 ILE A CA 1
ATOM 674 C C . ILE A 1 90 ? 8.131 -4.573 -15.958 1.00 57.84 90 ILE A C 1
ATOM 676 O O . ILE A 1 90 ? 7.264 -3.765 -16.281 1.00 57.84 90 ILE A O 1
ATOM 680 N N . GLU A 1 91 ? 9.352 -4.518 -16.473 1.00 59.75 91 GLU A N 1
ATOM 681 C CA . GLU A 1 91 ? 9.705 -3.499 -17.468 1.00 59.75 91 GLU A CA 1
ATOM 682 C C . GLU A 1 91 ? 9.206 -3.818 -18.880 1.00 59.75 91 GLU A C 1
ATOM 684 O O . GLU A 1 91 ? 8.956 -2.901 -19.658 1.00 59.75 91 GLU A O 1
ATOM 689 N N . ALA A 1 92 ? 9.022 -5.096 -19.220 1.00 65.25 92 ALA A N 1
ATOM 690 C CA . ALA A 1 92 ? 8.583 -5.496 -20.556 1.00 65.25 92 ALA A CA 1
ATOM 691 C C . ALA A 1 92 ? 7.060 -5.400 -20.734 1.00 65.25 92 ALA A C 1
ATOM 693 O O . ALA A 1 92 ? 6.570 -5.401 -21.865 1.00 65.25 92 ALA A O 1
ATOM 694 N N . ARG A 1 93 ? 6.308 -5.327 -19.629 1.00 68.94 93 ARG A N 1
ATOM 695 C CA . ARG A 1 93 ? 4.846 -5.353 -19.639 1.00 68.94 93 ARG A CA 1
ATOM 696 C C . ARG A 1 93 ? 4.243 -4.025 -19.193 1.00 68.94 93 ARG A C 1
ATOM 698 O O . ARG A 1 93 ? 4.672 -3.448 -18.192 1.00 68.94 93 ARG A O 1
ATOM 705 N N . PRO A 1 94 ? 3.214 -3.541 -19.899 1.00 74.62 94 PRO A N 1
ATOM 706 C CA . PRO A 1 94 ? 2.544 -2.304 -19.544 1.00 74.62 94 PRO A CA 1
ATOM 707 C C . PRO A 1 94 ? 1.845 -2.408 -18.183 1.00 74.62 94 PRO A C 1
ATOM 709 O O . PRO A 1 94 ? 1.309 -3.447 -17.797 1.00 74.62 94 PRO A O 1
ATOM 712 N N . SER A 1 95 ? 1.810 -1.287 -17.461 1.00 69.81 95 SER A N 1
ATOM 713 C CA . SER A 1 95 ? 1.344 -1.211 -16.070 1.00 69.81 95 SER A CA 1
ATOM 714 C C . SER A 1 95 ? -0.104 -1.680 -15.848 1.00 69.81 95 SER A C 1
ATOM 716 O O . SER A 1 95 ? -0.459 -2.082 -14.739 1.00 69.81 95 SER A O 1
ATOM 718 N N . TYR A 1 96 ? -0.944 -1.678 -16.890 1.00 74.06 96 TYR A N 1
ATOM 719 C CA . TYR A 1 96 ? -2.326 -2.151 -16.799 1.00 74.06 96 TYR A CA 1
ATOM 720 C C . TYR A 1 96 ? -2.436 -3.667 -16.573 1.00 74.06 96 TYR A C 1
ATOM 722 O O . TYR A 1 96 ? -3.447 -4.120 -16.037 1.00 74.06 96 TYR A O 1
ATOM 730 N N . GLU A 1 97 ? -1.419 -4.461 -16.931 1.00 76.25 97 GLU A N 1
ATOM 731 C CA . GLU A 1 97 ? -1.421 -5.909 -16.668 1.00 76.25 97 GLU A CA 1
ATOM 732 C C . GLU A 1 97 ? -1.392 -6.218 -15.169 1.00 76.25 97 GLU A C 1
ATOM 734 O O . GLU A 1 97 ? -1.790 -7.306 -14.756 1.00 76.25 97 GLU A O 1
ATOM 739 N N . TYR A 1 98 ? -1.005 -5.240 -14.343 1.00 71.81 98 TYR A N 1
ATOM 740 C CA . TYR A 1 98 ? -0.957 -5.386 -12.893 1.00 71.81 98 TYR A CA 1
ATOM 741 C C . TYR A 1 98 ? -2.244 -4.980 -12.173 1.00 71.81 98 TYR A C 1
ATOM 743 O O . TYR A 1 98 ? -2.371 -5.185 -10.964 1.00 71.81 98 TYR A O 1
ATOM 751 N N . VAL A 1 99 ? -3.232 -4.453 -12.903 1.00 77.50 99 VAL A N 1
ATOM 752 C CA . VAL A 1 99 ? -4.549 -4.101 -12.350 1.00 77.50 99 VAL A CA 1
ATOM 753 C C . VAL A 1 99 ? -5.189 -5.261 -11.570 1.00 77.50 99 VAL A C 1
ATOM 755 O O . VAL A 1 99 ? -5.699 -4.997 -10.481 1.00 77.50 99 VAL A O 1
ATOM 758 N N . PRO A 1 100 ? -5.133 -6.535 -12.013 1.00 78.12 100 PRO A N 1
ATOM 759 C CA . PRO A 1 100 ? -5.679 -7.654 -11.247 1.00 78.12 100 PRO A CA 1
ATOM 760 C C . PRO A 1 100 ? -5.063 -7.812 -9.851 1.00 78.12 100 PRO A C 1
ATOM 762 O O . PRO A 1 100 ? -5.787 -8.150 -8.919 1.00 78.12 100 PRO A O 1
ATOM 765 N N . TYR A 1 101 ? -3.768 -7.529 -9.676 1.00 75.19 101 TYR A 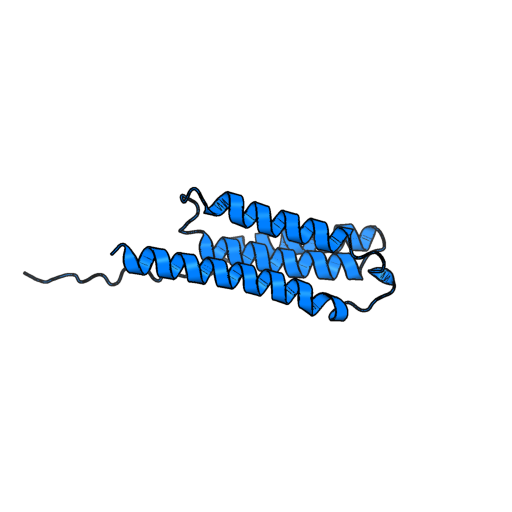N 1
ATOM 766 C CA . TYR A 1 101 ? -3.109 -7.611 -8.366 1.00 75.19 101 TYR A CA 1
ATOM 767 C C . TYR A 1 101 ? -3.570 -6.482 -7.445 1.00 75.19 101 TYR A C 1
ATOM 769 O O . TYR A 1 101 ? -3.929 -6.731 -6.299 1.00 75.19 101 TYR A O 1
ATOM 777 N N . VAL A 1 102 ? -3.662 -5.255 -7.967 1.00 73.69 102 VAL A N 1
ATOM 778 C CA . VAL A 1 102 ? -4.202 -4.111 -7.213 1.00 73.69 102 VAL A CA 1
ATOM 779 C C . VAL A 1 102 ? -5.663 -4.356 -6.818 1.00 73.69 102 VAL A C 1
ATOM 781 O O . VAL A 1 102 ? -6.067 -4.054 -5.695 1.00 73.69 102 VAL A O 1
ATOM 784 N N . LEU A 1 103 ? -6.462 -4.937 -7.719 1.00 77.31 103 LEU A N 1
ATOM 785 C CA . LEU A 1 103 ? -7.843 -5.326 -7.432 1.00 77.31 103 LEU A CA 1
ATOM 786 C C . LEU A 1 103 ? -7.922 -6.454 -6.400 1.00 77.31 103 LEU A C 1
ATOM 788 O O . LEU A 1 103 ? -8.826 -6.432 -5.567 1.00 77.31 103 LEU A O 1
ATOM 792 N N . ALA A 1 104 ? -6.995 -7.413 -6.424 1.00 75.38 104 ALA A N 1
ATOM 793 C CA . ALA A 1 104 ? -6.913 -8.464 -5.417 1.00 75.38 104 ALA A CA 1
ATOM 794 C C . ALA A 1 104 ? -6.581 -7.881 -4.036 1.00 75.38 104 ALA A C 1
ATOM 796 O O . ALA A 1 104 ? -7.287 -8.181 -3.074 1.00 75.38 104 ALA A O 1
ATOM 797 N N . ASP A 1 105 ? -5.596 -6.985 -3.942 1.00 74.38 105 ASP A N 1
ATOM 798 C CA . ASP A 1 105 ? -5.250 -6.299 -2.692 1.00 74.38 105 ASP A CA 1
ATOM 799 C C . ASP A 1 105 ? -6.440 -5.484 -2.162 1.00 74.38 105 ASP A C 1
ATOM 801 O O . ASP A 1 105 ? -6.783 -5.565 -0.978 1.00 74.38 105 ASP A O 1
ATOM 805 N N . LEU A 1 106 ? -7.145 -4.772 -3.048 1.00 76.62 106 LEU A N 1
ATOM 806 C CA . LEU A 1 106 ? -8.373 -4.058 -2.700 1.00 76.62 106 LEU A CA 1
ATOM 807 C C . LEU A 1 106 ? -9.470 -5.012 -2.212 1.00 76.62 106 LEU A C 1
ATOM 809 O O . LEU A 1 106 ? -10.120 -4.729 -1.207 1.00 76.62 106 LEU A O 1
ATOM 813 N N . ALA A 1 107 ? -9.683 -6.139 -2.893 1.00 80.44 107 ALA A N 1
ATOM 814 C CA . ALA A 1 107 ? -10.687 -7.127 -2.516 1.00 80.44 107 ALA A CA 1
ATOM 815 C C . ALA A 1 107 ? -10.382 -7.747 -1.149 1.00 80.44 107 ALA A C 1
ATOM 817 O O . ALA A 1 107 ? -11.294 -7.899 -0.337 1.00 80.44 107 ALA A O 1
ATOM 818 N N . VAL A 1 108 ? -9.111 -8.043 -0.862 1.00 76.00 108 VAL A N 1
ATOM 819 C CA . VAL A 1 108 ? -8.685 -8.542 0.449 1.00 76.00 108 VAL A CA 1
ATOM 820 C C . VAL A 1 108 ? -8.935 -7.483 1.517 1.00 76.00 108 VAL A C 1
ATOM 822 O O . VAL A 1 108 ? -9.595 -7.777 2.511 1.00 76.00 108 VAL A O 1
ATOM 825 N N . VAL A 1 109 ? -8.513 -6.235 1.299 1.00 76.12 109 VAL A N 1
ATOM 826 C CA . VAL A 1 109 ? -8.792 -5.123 2.223 1.00 76.12 109 VAL A CA 1
ATOM 827 C C . VAL A 1 109 ? -10.298 -4.961 2.470 1.00 76.12 109 VAL A C 1
ATOM 829 O O . VAL A 1 109 ? -10.729 -4.830 3.616 1.00 76.12 109 VAL A O 1
ATOM 832 N N . MET A 1 110 ? -11.120 -5.015 1.423 1.00 78.50 110 MET A N 1
ATOM 833 C CA . MET A 1 110 ? -12.576 -4.902 1.537 1.00 78.50 110 MET A CA 1
ATOM 834 C C . MET A 1 110 ? -13.192 -6.089 2.281 1.00 78.50 110 MET A C 1
ATOM 836 O O . MET A 1 110 ? -14.067 -5.891 3.125 1.00 78.50 110 MET A O 1
ATOM 840 N N . ALA A 1 111 ? -12.724 -7.311 2.020 1.00 77.38 111 ALA A N 1
ATOM 841 C CA . ALA A 1 111 ? -13.163 -8.506 2.731 1.00 77.38 111 ALA A CA 1
ATOM 842 C C . ALA A 1 111 ? -12.840 -8.406 4.225 1.00 77.38 111 ALA A C 1
ATOM 844 O O . ALA A 1 111 ? -13.670 -8.759 5.055 1.00 77.38 111 ALA A O 1
ATOM 845 N N . VAL A 1 112 ? -11.679 -7.859 4.579 1.00 72.25 112 VAL A N 1
ATOM 846 C CA . VAL A 1 112 ? -11.270 -7.631 5.972 1.00 72.25 112 VAL A CA 1
ATOM 847 C C . VAL A 1 112 ? -12.193 -6.638 6.650 1.00 72.25 112 VAL A C 1
ATOM 849 O O . VAL A 1 112 ? -12.726 -6.931 7.719 1.00 72.25 112 VAL A O 1
ATOM 852 N N . VAL A 1 113 ? -12.423 -5.486 6.014 1.00 73.62 113 VAL A N 1
ATOM 853 C CA . VAL A 1 113 ? -13.349 -4.465 6.518 1.00 73.62 113 VAL A CA 1
ATOM 854 C C . VAL A 1 113 ? -14.747 -5.065 6.695 1.00 73.62 113 VAL A C 1
ATOM 856 O O . VAL A 1 113 ? -15.403 -4.840 7.712 1.00 73.62 113 VAL A O 1
ATOM 859 N N . TRP A 1 114 ? -15.201 -5.877 5.742 1.00 80.12 114 TRP A N 1
ATOM 860 C CA . TRP A 1 114 ? -16.505 -6.530 5.797 1.00 80.12 114 TRP A CA 1
ATOM 861 C C . TRP A 1 114 ? -16.609 -7.585 6.906 1.00 80.12 114 TRP A C 1
ATOM 863 O O . TRP A 1 114 ? -17.565 -7.572 7.681 1.00 80.12 114 TRP A O 1
ATOM 873 N N . VAL A 1 115 ? -15.626 -8.483 7.027 1.00 73.81 115 VAL A N 1
ATOM 874 C CA . VAL A 1 115 ? -15.586 -9.495 8.095 1.00 73.81 115 VAL A CA 1
ATOM 875 C C . VAL A 1 115 ? -15.570 -8.807 9.448 1.00 73.81 115 VAL A C 1
ATOM 877 O O . VAL A 1 115 ? -16.330 -9.185 10.338 1.00 73.81 115 VAL A O 1
ATOM 880 N N . ALA A 1 116 ? -14.756 -7.766 9.586 1.00 69.00 116 ALA A N 1
ATOM 881 C CA . ALA A 1 116 ? -14.661 -7.028 10.822 1.00 69.00 116 ALA A CA 1
ATOM 882 C C . ALA A 1 116 ? -15.993 -6.352 11.165 1.00 69.00 116 ALA A C 1
ATOM 884 O O . ALA A 1 116 ? -16.552 -6.612 12.226 1.00 69.00 116 ALA A O 1
ATOM 885 N N . THR A 1 117 ? -16.574 -5.573 10.248 1.00 72.31 117 THR A N 1
ATOM 886 C CA . THR A 1 117 ? -17.885 -4.934 10.474 1.00 72.31 117 THR A CA 1
ATOM 887 C C . THR A 1 117 ? -18.980 -5.944 10.831 1.00 72.31 117 THR A C 1
ATOM 889 O O . THR A 1 117 ? -19.774 -5.676 11.732 1.00 72.31 117 THR A O 1
ATOM 892 N N . LYS A 1 118 ? -18.998 -7.137 10.218 1.00 74.75 118 LYS A N 1
ATOM 893 C CA . LYS A 1 118 ? -19.946 -8.206 10.578 1.00 74.75 118 LYS A CA 1
ATOM 894 C C . LYS A 1 118 ? -19.676 -8.862 11.930 1.00 74.75 118 LYS A C 1
ATOM 896 O O . LYS A 1 118 ? -20.636 -9.189 12.627 1.00 74.75 118 LYS A O 1
ATOM 901 N N . ALA A 1 119 ? -18.415 -9.088 12.289 1.00 66.56 119 ALA A N 1
ATOM 902 C CA . ALA A 1 119 ? -18.055 -9.656 13.585 1.00 66.56 119 ALA A CA 1
ATOM 903 C C . ALA A 1 119 ? -18.495 -8.730 14.729 1.00 66.56 119 ALA A C 1
ATOM 905 O O . ALA A 1 119 ? -19.056 -9.202 15.715 1.00 66.56 119 ALA A O 1
ATOM 906 N N . PHE A 1 120 ? -18.337 -7.414 14.558 1.00 61.19 120 PHE A N 1
ATOM 907 C CA . PHE A 1 120 ? -18.745 -6.430 15.564 1.00 61.19 120 PHE A CA 1
ATOM 908 C C . PHE A 1 120 ? -20.249 -6.142 15.571 1.00 61.19 120 PHE A C 1
ATOM 910 O O . PHE A 1 120 ? -20.798 -5.915 16.641 1.00 61.19 120 PHE A O 1
ATOM 917 N N . ALA A 1 121 ? -20.946 -6.249 14.434 1.00 59.78 121 ALA A N 1
ATOM 918 C CA . ALA A 1 121 ? -22.410 -6.141 14.399 1.00 59.78 121 ALA A CA 1
ATOM 919 C C . ALA A 1 121 ? -23.137 -7.283 15.141 1.00 59.78 121 ALA A C 1
ATOM 921 O O . ALA A 1 121 ? -24.323 -7.168 15.425 1.00 59.78 121 ALA A O 1
ATOM 922 N N . LYS A 1 122 ? -22.453 -8.400 15.429 1.00 52.97 122 LYS A N 1
ATOM 923 C CA . LYS A 1 122 ? -22.995 -9.529 16.206 1.00 52.97 122 LYS A CA 1
ATOM 924 C C . LYS A 1 122 ? -22.674 -9.470 17.704 1.00 52.97 122 LYS A C 1
ATOM 926 O O . LYS A 1 122 ? -23.194 -10.298 18.445 1.00 52.97 122 LYS A O 1
ATOM 931 N N . GLY A 1 123 ? -21.793 -8.563 18.130 1.00 51.22 123 GLY A N 1
ATOM 932 C CA . GLY A 1 123 ? -21.336 -8.442 19.520 1.00 51.22 123 GLY A CA 1
ATOM 933 C C . GLY A 1 123 ? -22.030 -7.349 20.342 1.00 51.22 123 GLY A C 1
ATOM 934 O O . GLY A 1 123 ? -21.699 -7.201 21.516 1.00 51.22 123 GLY A O 1
ATOM 935 N N . SER A 1 124 ? -22.950 -6.592 19.734 1.00 44.31 124 SER A N 1
ATOM 936 C CA . SER A 1 124 ? -23.795 -5.552 20.348 1.00 44.31 124 SER A CA 1
ATOM 937 C C . SER A 1 124 ? -25.250 -5.991 20.389 1.00 44.31 124 SER A C 1
ATOM 939 O O . SER A 1 124 ? -25.915 -5.730 21.411 1.00 44.31 124 SER A O 1
#

Foldseek 3Di:
DDPPPDPDDPCLPDCPPVLVVVLLVVLVVQQVVCVVVVLNLLSVLLSLLSSLLSVLCSSCVVCVVPPVSVVLSVVLVVVSVVVSVPPPCRVVDHSVVSVVVSVVSNVSSVVVVVVVVVVVVVVD

pLDDT: mean 75.34, std 13.21, range [40.34, 92.38]

Secondary structure (DSSP, 8-state):
----------------HHHHHHHHHHHHHHHHHHHHTT-HHHHHHHHHHHHHHHHHHH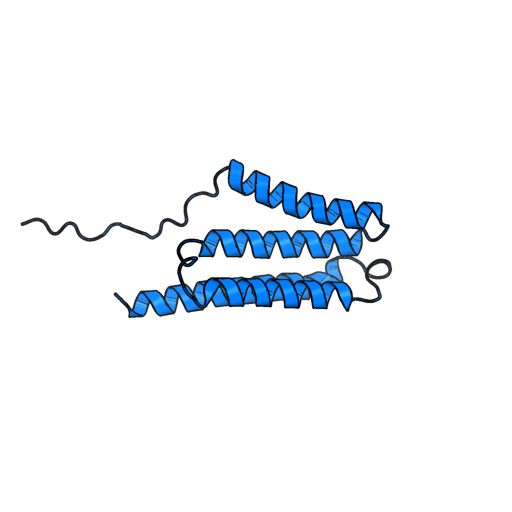HHGGGTTSTTHHHHHHHHHHHHHHHHHT-TTTTTS-GGGGHHHHHHHHHHHHHHHHHHHHHHHT--

Sequence (124 aa):
METNHTANDTRFGVVSRKVGAVIGLTSGAVFLAFALAGYESAGSCAAASLLVVLLGMRMSWPMRHERWFWPLFAGVAVLHAFAVIQAPEIEARPSYEYVPYVLADLAVVMAVVWVATKAFAKGS